Protein AF-A0A7K2C6K8-F1 (afdb_monomer)

Sequence (126 aa):
MTKKCYLIALLGLLLSAASSTAQQAPQIDIDYASFAYDELESLVELYMAVEAGSLTYEAGDSLFTSTFPLELSLLSSSDTDLDASAERVVWEWQMDLQFAVMDPSAITEGQVFLRQVRLTVVPGEY

pLDDT: mean 81.01, std 18.35, range [38.34, 97.5]

Radius of gyration: 24.42 Å; Cα contacts (8 Å, |Δi|>4): 189; chains: 1; bounding box: 50×82×44 Å

Secondary structure (DSSP, 8-state):
-------SSSSSSS--------PPPPPEEEEEEEEEE-SS-EEEEEEEEEEGGGS--EE-SSSEEEEEEEEEEEEE--SS-TTT---EEEEEEEEEEEEEES-GGGPPTT-EEEEEEEEEE-SS--

Solvent-accessible surface area (backbone atoms only — not comparable to full-atom values): 8242 Å² total; per-residue (Å²): 137,84,85,81,85,89,77,90,87,87,86,83,87,79,85,79,73,72,79,74,72,81,73,71,76,65,51,72,46,79,77,45,77,49,78,49,71,56,98,75,38,19,42,41,37,41,33,32,37,33,39,55,78,49,53,68,67,46,85,56,100,80,38,30,39,27,75,47,82,46,78,48,72,44,45,36,60,61,84,94,52,97,74,80,53,84,66,42,79,78,46,77,48,74,48,74,48,75,49,73,41,81,53,76,87,73,60,50,92,91,39,61,46,81,45,79,48,78,50,79,46,68,65,79,58,101

Mean predicted aligned error: 11.53 Å

Nearest PDB structures (foldseek):
  6yfq-assembly1_AA  TM=3.442E-01  e=6.701E-01  Leviviridae sp.
  7kxr-assembly1_A  TM=2.019E-01  e=6.342E-01  Bacillus anthracis
  3j9c-assembly1_A  TM=2.050E-01  e=6.342E-01  Bacillus anthracis

Foldseek 3Di:
DDDDDDDDDDPDPPPPPPPPPPLPDWDKDFPDWDWDDDQWKIKIKTKMWTQLLSFDWDDDPQKTKGKDKDKDWDWADDDDDPPDDPTDTQDIDIDIDMDIDRDSVPRDGPDTDIDMDMDMGGDHHD

Structure (mmCIF, N/CA/C/O backbone):
data_AF-A0A7K2C6K8-F1
#
_entry.id   AF-A0A7K2C6K8-F1
#
loop_
_atom_site.group_PDB
_atom_site.id
_atom_site.type_symbol
_atom_site.label_atom_id
_atom_site.label_alt_id
_atom_site.label_comp_id
_atom_site.label_asym_id
_atom_site.label_entity_id
_atom_site.label_seq_id
_atom_site.pdbx_PDB_ins_code
_atom_site.Cartn_x
_atom_site.Cartn_y
_atom_site.Cartn_z
_atom_site.occupancy
_atom_site.B_iso_or_equiv
_atom_site.auth_seq_id
_atom_site.auth_comp_id
_atom_site.auth_asym_id
_atom_site.auth_atom_id
_atom_site.pdbx_PDB_model_num
ATOM 1 N N . MET A 1 1 ? -6.534 74.151 16.883 1.00 41.84 1 MET A N 1
ATOM 2 C CA . MET A 1 1 ? -5.928 73.171 15.953 1.00 41.84 1 MET A CA 1
ATOM 3 C C . MET A 1 1 ? -5.922 71.813 16.634 1.00 41.84 1 MET A C 1
ATOM 5 O O . MET A 1 1 ? -5.487 71.701 17.772 1.00 41.84 1 MET A O 1
ATOM 9 N N . THR A 1 2 ? -6.555 70.841 15.991 1.00 38.34 2 THR A N 1
ATOM 10 C CA . THR A 1 2 ? -7.183 69.650 16.578 1.00 38.34 2 THR A CA 1
ATOM 11 C C . THR A 1 2 ? -6.193 68.485 16.676 1.00 38.34 2 THR A C 1
ATOM 13 O O . THR A 1 2 ? -5.612 68.088 15.669 1.00 38.34 2 THR A O 1
ATOM 16 N N . LYS A 1 3 ? -6.004 67.926 17.880 1.00 45.56 3 LYS A N 1
ATOM 17 C CA . LYS A 1 3 ? -5.233 66.691 18.109 1.00 45.56 3 LYS A CA 1
ATOM 18 C C . LYS A 1 3 ? -6.042 65.499 17.588 1.00 45.56 3 LYS A C 1
ATOM 20 O O . LYS A 1 3 ? -7.154 65.274 18.057 1.00 45.56 3 LYS A O 1
ATOM 25 N N . LYS A 1 4 ? -5.504 64.749 16.626 1.00 48.59 4 LYS A N 1
ATOM 26 C CA . LYS A 1 4 ? -6.099 63.493 16.155 1.00 48.59 4 LYS A CA 1
ATOM 27 C C . LYS A 1 4 ? -5.518 62.328 16.958 1.00 48.59 4 LYS A C 1
ATOM 29 O O . LYS A 1 4 ? -4.336 62.022 16.833 1.00 48.59 4 LYS A O 1
ATOM 34 N N . CYS A 1 5 ? -6.357 61.711 17.788 1.00 48.38 5 CYS A N 1
ATOM 35 C CA . CYS A 1 5 ? -6.128 60.387 18.355 1.00 48.38 5 CYS A CA 1
ATOM 36 C C . CYS A 1 5 ? -6.244 59.345 17.238 1.00 48.38 5 CYS A C 1
ATOM 38 O O . CYS A 1 5 ? -7.328 59.153 16.697 1.00 48.38 5 CYS A O 1
ATOM 40 N N . TYR A 1 6 ? -5.149 58.660 16.926 1.00 49.12 6 TYR A N 1
ATOM 41 C CA . TYR A 1 6 ? -5.174 57.400 16.187 1.00 49.12 6 TYR A CA 1
ATOM 42 C C . TYR A 1 6 ? -4.570 56.334 17.094 1.00 49.12 6 TYR A C 1
ATOM 44 O O . TYR A 1 6 ? -3.394 56.000 17.007 1.00 49.12 6 TYR A O 1
ATOM 52 N N . LEU A 1 7 ? -5.376 55.864 18.037 1.00 53.00 7 LEU A N 1
ATOM 53 C CA . LEU A 1 7 ? -5.090 54.687 18.838 1.00 53.00 7 LEU A CA 1
ATOM 54 C C . LEU A 1 7 ? -6.356 53.835 18.773 1.00 53.00 7 LEU A C 1
ATOM 56 O O . LEU A 1 7 ? -7.444 54.395 18.870 1.00 53.00 7 LEU A O 1
ATOM 60 N N . ILE A 1 8 ? -6.200 52.514 18.672 1.00 57.06 8 ILE A N 1
ATOM 61 C CA . ILE A 1 8 ? -7.266 51.492 18.656 1.00 57.06 8 ILE A CA 1
ATOM 62 C C . ILE A 1 8 ? -7.781 51.147 17.245 1.00 57.06 8 ILE A C 1
ATOM 64 O O . ILE A 1 8 ? -8.894 51.494 16.875 1.00 57.06 8 ILE A O 1
ATOM 68 N N . ALA A 1 9 ? -6.979 50.412 16.466 1.00 50.94 9 ALA A N 1
ATOM 69 C CA . ALA A 1 9 ? -7.488 49.506 15.421 1.00 50.94 9 ALA A CA 1
ATOM 70 C C . ALA A 1 9 ? -6.439 48.466 14.959 1.00 50.94 9 ALA A C 1
ATOM 72 O O . ALA A 1 9 ? -6.416 48.104 13.789 1.00 50.94 9 ALA A O 1
ATOM 73 N N . LEU A 1 10 ? -5.526 48.009 15.830 1.00 48.38 10 LEU A N 1
ATOM 74 C CA . LEU A 1 10 ? -4.454 47.080 15.417 1.00 48.38 10 LEU A CA 1
ATOM 75 C C . LEU A 1 10 ? -4.256 45.879 16.358 1.00 48.38 10 LEU A C 1
ATOM 77 O O . LEU A 1 10 ? -3.165 45.326 16.431 1.00 48.38 10 LEU A O 1
ATOM 81 N N . LEU A 1 11 ? -5.295 45.482 17.100 1.00 50.69 11 LEU A N 1
ATOM 82 C CA . LEU A 1 11 ? -5.206 44.421 18.114 1.00 50.69 11 LEU A CA 1
ATOM 83 C C . LEU A 1 11 ? -6.347 43.395 17.997 1.00 50.69 11 LEU A C 1
ATOM 85 O O . LEU A 1 11 ? -6.985 43.058 18.988 1.00 50.69 11 LEU A O 1
ATOM 89 N N . GLY A 1 12 ? -6.653 42.938 16.780 1.00 50.81 12 GLY A N 1
ATOM 90 C CA . GLY A 1 12 ? -7.759 41.994 16.552 1.00 50.81 12 GLY A CA 1
ATOM 91 C C . GLY A 1 12 ? -7.532 40.943 15.465 1.00 50.81 12 GLY A C 1
ATOM 92 O O . GLY A 1 12 ? -8.482 40.276 15.085 1.00 50.81 12 GLY A O 1
ATOM 93 N N . LEU A 1 13 ? -6.310 40.797 14.941 1.00 51.00 13 LEU A N 1
ATOM 94 C CA . LEU A 1 13 ? -6.049 40.001 13.730 1.00 51.00 13 LEU A CA 1
ATOM 95 C C . LEU A 1 13 ? -4.920 38.968 13.884 1.00 51.00 13 LEU A C 1
ATOM 97 O O . LEU A 1 13 ? -4.312 38.571 12.899 1.00 51.00 13 LEU A O 1
ATOM 101 N N . LEU A 1 14 ? -4.629 38.528 15.113 1.00 51.09 14 LEU A N 1
ATOM 102 C CA . LEU A 1 14 ? -3.509 37.613 15.395 1.00 51.09 14 LEU A CA 1
ATOM 103 C C . LEU A 1 14 ? -3.894 36.286 16.073 1.00 51.09 14 LEU A C 1
ATOM 105 O O . LEU A 1 14 ? -3.003 35.536 16.450 1.00 51.09 14 LEU A O 1
ATOM 109 N N . LEU A 1 15 ? -5.184 35.957 16.221 1.00 53.34 15 LEU A N 1
ATOM 110 C CA . LEU A 1 15 ? -5.614 34.722 16.907 1.00 53.34 15 LEU A CA 1
ATOM 111 C C . LEU A 1 15 ? -6.289 33.677 16.007 1.00 53.34 15 LEU A C 1
ATOM 113 O O . LEU A 1 15 ? -7.016 32.818 16.491 1.00 53.34 15 LEU A O 1
ATOM 117 N N . SER A 1 16 ? -5.975 33.688 14.714 1.00 49.41 16 SER A N 1
ATOM 118 C CA . SER A 1 16 ? -6.229 32.539 13.836 1.00 49.41 16 SER A CA 1
ATOM 119 C C . SER A 1 16 ? -4.907 31.894 13.431 1.00 49.41 16 SER A C 1
ATOM 121 O O . SER A 1 16 ? -4.665 31.632 12.257 1.00 49.41 16 SER A O 1
ATOM 123 N N . ALA A 1 17 ? -4.015 31.667 14.401 1.00 49.78 17 ALA A N 1
ATOM 124 C CA . ALA A 1 17 ? -2.987 30.653 14.234 1.00 49.78 17 ALA A CA 1
ATOM 125 C C . ALA A 1 17 ? -3.731 29.317 14.222 1.00 49.78 17 ALA A C 1
ATOM 127 O O . ALA A 1 17 ? -4.049 28.768 15.275 1.00 49.78 17 ALA A O 1
ATOM 128 N N . ALA A 1 18 ? -4.109 28.870 13.024 1.00 53.44 18 ALA A N 1
ATOM 129 C CA . ALA A 1 18 ? -4.622 27.535 12.806 1.00 53.44 18 ALA A CA 1
ATOM 130 C C . ALA A 1 18 ? -3.647 26.575 13.484 1.00 53.44 18 ALA A C 1
ATOM 132 O O . ALA A 1 18 ? -2.483 26.472 13.092 1.00 53.44 18 ALA A O 1
ATOM 133 N N . SER A 1 19 ? -4.101 25.928 14.553 1.00 44.53 19 SER A N 1
ATOM 134 C CA . SER A 1 19 ? -3.436 24.753 15.079 1.00 44.53 19 SER A CA 1
ATOM 135 C C . SER A 1 19 ? -3.558 23.694 13.992 1.00 44.53 19 SER A C 1
ATOM 137 O O . SER A 1 19 ? -4.523 22.940 13.956 1.00 44.53 19 SER A O 1
ATOM 139 N N . SER A 1 20 ? -2.613 23.699 13.052 1.00 46.50 20 SER A N 1
ATOM 140 C CA . SER A 1 20 ? -2.308 22.519 12.263 1.00 46.50 20 SER A CA 1
ATOM 141 C C . SER A 1 20 ? -1.902 21.471 13.288 1.00 46.50 20 SER A C 1
ATOM 143 O O . SER A 1 20 ? -0.816 21.539 13.869 1.00 46.50 20 SER A O 1
ATOM 145 N N . THR A 1 21 ? -2.832 20.584 13.629 1.00 47.38 21 THR A N 1
ATOM 146 C CA . THR A 1 21 ? -2.444 19.341 14.276 1.00 47.38 21 THR A CA 1
ATOM 147 C C . THR A 1 21 ? -1.638 18.621 13.210 1.00 47.38 21 THR A C 1
ATOM 149 O O . THR A 1 21 ? -2.149 18.316 12.136 1.00 47.38 21 THR A O 1
ATOM 152 N N . ALA A 1 22 ? -0.332 18.494 13.437 1.00 55.75 22 ALA A N 1
ATOM 153 C CA . ALA A 1 22 ? 0.523 17.724 12.556 1.00 55.75 22 ALA A CA 1
ATOM 154 C C . ALA A 1 22 ? 0.016 16.281 12.616 1.00 55.75 22 ALA A C 1
ATOM 156 O O . ALA A 1 22 ? 0.306 15.557 13.566 1.00 55.75 22 ALA A O 1
ATOM 157 N N . GLN A 1 23 ? -0.832 15.910 11.659 1.00 60.84 23 GLN A N 1
ATOM 158 C CA . GLN A 1 23 ? -1.284 14.543 11.502 1.00 60.84 23 GLN A CA 1
ATOM 159 C C . GLN A 1 23 ? -0.043 13.717 11.182 1.00 60.84 23 GLN A C 1
ATOM 161 O O . GLN A 1 23 ? 0.686 14.016 10.234 1.00 60.84 23 GLN A O 1
ATOM 166 N N . GLN A 1 24 ? 0.244 12.733 12.029 1.00 74.38 24 GLN A N 1
ATOM 167 C CA . GLN A 1 24 ? 1.348 11.819 11.789 1.00 74.38 24 GLN A CA 1
ATOM 168 C C . GLN A 1 24 ? 1.080 11.086 10.471 1.00 74.38 24 GLN A C 1
ATOM 170 O O . GLN A 1 24 ? -0.042 10.637 10.227 1.00 74.38 24 GLN A O 1
ATOM 175 N N . ALA A 1 25 ? 2.090 11.030 9.602 1.00 84.25 25 ALA A N 1
ATOM 176 C CA . ALA A 1 25 ? 1.974 10.307 8.345 1.00 84.25 25 ALA A CA 1
ATOM 177 C C . ALA A 1 25 ? 1.664 8.824 8.633 1.00 84.25 25 ALA A C 1
ATOM 179 O O . ALA A 1 25 ? 2.241 8.274 9.579 1.00 84.25 25 ALA A O 1
ATOM 180 N N . PRO A 1 26 ? 0.775 8.182 7.851 1.00 91.12 26 PRO A N 1
ATOM 181 C CA . PRO A 1 26 ? 0.545 6.746 7.947 1.00 91.12 26 PRO A CA 1
ATOM 182 C C . PRO A 1 26 ? 1.852 5.966 7.834 1.00 91.12 26 PRO A C 1
ATOM 184 O O . PRO A 1 26 ? 2.720 6.314 7.031 1.00 91.12 26 PRO A O 1
ATOM 187 N N . GLN A 1 27 ? 1.976 4.892 8.607 1.00 93.25 27 GLN A N 1
ATOM 188 C CA . GLN A 1 27 ? 3.078 3.955 8.455 1.00 93.25 27 GLN A CA 1
ATOM 189 C C . GLN A 1 27 ? 2.742 2.990 7.318 1.00 93.25 27 GLN A C 1
ATOM 191 O O . GLN A 1 27 ? 1.712 2.307 7.344 1.00 93.25 27 GLN A O 1
ATOM 196 N N . ILE A 1 28 ? 3.597 2.996 6.299 1.00 93.31 28 ILE A N 1
ATOM 197 C CA . ILE A 1 28 ? 3.440 2.217 5.077 1.00 93.31 28 ILE A CA 1
ATOM 198 C C . ILE A 1 28 ? 4.751 1.492 4.822 1.00 93.31 28 ILE A C 1
ATOM 200 O O . ILE A 1 28 ? 5.799 2.129 4.740 1.00 93.31 28 ILE A O 1
ATOM 204 N N . ASP A 1 29 ? 4.659 0.183 4.641 1.00 93.12 29 ASP A N 1
ATOM 205 C CA . ASP A 1 29 ? 5.777 -0.680 4.291 1.00 93.12 29 ASP A CA 1
ATOM 206 C C . ASP A 1 29 ? 5.522 -1.332 2.927 1.00 93.12 29 ASP A C 1
ATOM 208 O O . ASP A 1 29 ? 4.379 -1.616 2.551 1.00 93.12 29 ASP A O 1
ATOM 212 N N . ILE A 1 30 ? 6.590 -1.565 2.160 1.00 90.00 30 ILE A N 1
ATOM 213 C CA . ILE A 1 30 ? 6.526 -2.398 0.954 1.00 90.00 30 ILE A CA 1
ATOM 214 C C . ILE A 1 30 ? 6.768 -3.840 1.393 1.00 90.00 30 ILE A C 1
ATOM 216 O O . ILE A 1 30 ? 7.901 -4.230 1.669 1.00 90.00 30 ILE A O 1
ATOM 220 N N . ASP A 1 31 ? 5.701 -4.631 1.427 1.00 88.88 31 ASP A N 1
ATOM 221 C CA . ASP A 1 31 ? 5.767 -6.047 1.793 1.00 88.88 31 ASP A CA 1
ATOM 222 C C . ASP A 1 31 ? 6.394 -6.881 0.677 1.00 88.88 31 ASP A C 1
ATOM 224 O O . ASP A 1 31 ? 7.160 -7.816 0.924 1.00 88.88 31 ASP A O 1
ATOM 228 N N . TYR A 1 32 ? 6.035 -6.575 -0.571 1.00 90.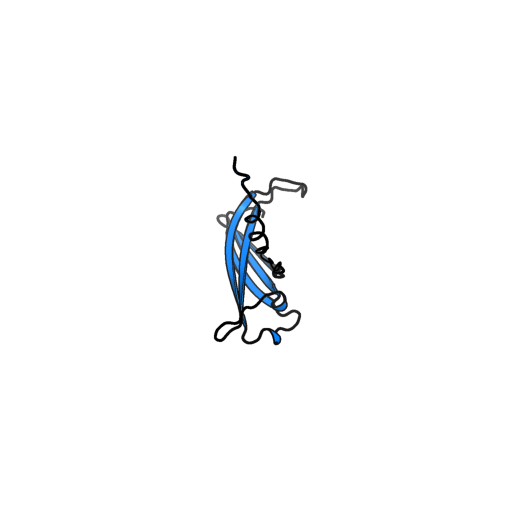12 32 TYR A N 1
ATOM 229 C CA . TYR A 1 32 ? 6.494 -7.329 -1.727 1.00 90.12 32 TYR A CA 1
ATOM 230 C C . TYR A 1 32 ? 6.505 -6.472 -2.990 1.00 90.12 32 TYR A C 1
ATOM 232 O O . TYR A 1 32 ? 5.595 -5.679 -3.231 1.00 90.12 32 TYR A O 1
ATOM 240 N N . ALA A 1 33 ? 7.520 -6.684 -3.824 1.00 89.00 33 ALA A N 1
ATOM 241 C CA . ALA A 1 33 ? 7.603 -6.131 -5.165 1.00 89.00 33 ALA A CA 1
ATOM 242 C C . ALA A 1 33 ? 7.939 -7.251 -6.156 1.00 89.00 33 ALA A C 1
ATOM 244 O O . ALA A 1 33 ? 8.841 -8.055 -5.904 1.00 89.00 33 ALA A O 1
ATOM 245 N N . SER A 1 34 ? 7.227 -7.302 -7.281 1.00 89.88 34 SER A N 1
ATOM 246 C CA . SER A 1 34 ? 7.543 -8.201 -8.393 1.00 89.88 34 SER A CA 1
ATOM 247 C C . SER A 1 34 ? 7.696 -7.452 -9.702 1.00 89.88 34 SER A C 1
ATOM 249 O O . SER A 1 34 ? 6.971 -6.504 -10.000 1.00 89.88 34 SER A O 1
ATOM 251 N N . PHE A 1 35 ? 8.643 -7.947 -10.493 1.00 88.19 35 PHE A N 1
ATOM 252 C CA . PHE A 1 35 ? 9.005 -7.416 -11.793 1.00 88.19 35 PHE A CA 1
ATOM 253 C C . PHE A 1 35 ? 8.950 -8.561 -12.794 1.00 88.19 35 PHE A C 1
ATOM 255 O O . PHE A 1 35 ? 9.575 -9.606 -12.603 1.00 88.19 35 PHE A O 1
ATOM 262 N N . ALA A 1 36 ? 8.182 -8.370 -13.853 1.00 87.62 36 ALA A N 1
ATOM 263 C CA . ALA A 1 36 ? 8.156 -9.250 -15.008 1.00 87.62 36 ALA A CA 1
ATOM 264 C C . ALA A 1 36 ? 8.349 -8.384 -16.244 1.00 87.62 36 ALA A C 1
ATOM 266 O O . ALA A 1 36 ? 7.823 -7.281 -16.294 1.00 87.62 36 ALA A O 1
ATOM 267 N N . TYR A 1 37 ? 9.093 -8.856 -17.232 1.00 86.62 37 TYR A N 1
ATOM 268 C CA . TYR A 1 37 ? 9.295 -8.098 -18.459 1.00 86.62 37 TYR A CA 1
ATOM 269 C C . TYR A 1 37 ? 9.318 -9.014 -19.670 1.00 86.62 37 TYR A C 1
ATOM 271 O O . TYR A 1 37 ? 9.682 -10.191 -19.576 1.00 86.62 37 TYR A O 1
ATOM 279 N N . ASP A 1 38 ? 8.930 -8.449 -20.802 1.00 86.38 38 ASP A N 1
ATOM 280 C CA . ASP A 1 38 ? 9.162 -9.002 -22.124 1.00 86.38 38 ASP A CA 1
ATOM 281 C C . ASP A 1 38 ? 9.892 -7.977 -23.013 1.00 86.38 38 ASP A C 1
ATOM 283 O O . ASP A 1 38 ? 10.496 -7.019 -22.527 1.00 86.38 38 ASP A O 1
ATOM 287 N N . GLU A 1 39 ? 9.915 -8.213 -24.325 1.00 83.94 39 GLU A N 1
ATOM 288 C CA . GLU A 1 39 ? 10.601 -7.331 -25.278 1.00 83.94 39 GLU A CA 1
ATOM 289 C C . GLU A 1 39 ? 9.914 -5.963 -25.460 1.00 83.94 39 GLU A C 1
ATOM 291 O O . GLU A 1 39 ? 10.514 -5.046 -26.023 1.00 83.94 39 GLU A O 1
ATOM 296 N N . LEU A 1 40 ? 8.662 -5.818 -25.025 1.00 85.69 40 LEU A N 1
ATOM 297 C CA . LEU A 1 40 ? 7.808 -4.657 -25.268 1.00 85.69 40 LEU A CA 1
ATOM 298 C C . LEU A 1 40 ? 7.453 -3.911 -23.981 1.00 85.69 40 LEU A C 1
ATOM 300 O O . LEU A 1 40 ? 7.352 -2.683 -24.004 1.00 85.69 40 LEU A O 1
ATOM 304 N N . GLU A 1 41 ? 7.263 -4.627 -22.876 1.00 89.00 41 GLU A N 1
ATOM 305 C CA . GLU A 1 41 ? 6.750 -4.079 -21.629 1.00 89.00 41 GLU A CA 1
ATOM 306 C C . GLU A 1 41 ? 7.380 -4.704 -20.378 1.00 89.00 41 GLU A C 1
ATOM 308 O O . GLU A 1 41 ? 7.729 -5.882 -20.335 1.00 89.00 41 GLU A O 1
ATOM 313 N N . SER A 1 42 ? 7.481 -3.890 -19.328 1.00 90.56 42 SER A N 1
ATOM 314 C CA . SER A 1 42 ? 7.767 -4.309 -17.959 1.00 90.56 42 SER A CA 1
ATOM 315 C C . SER A 1 42 ? 6.522 -4.131 -17.102 1.00 90.56 42 SER A C 1
ATOM 317 O O . SER A 1 42 ? 5.976 -3.035 -16.986 1.00 90.56 42 SER A O 1
ATOM 319 N N . LEU A 1 43 ? 6.100 -5.207 -16.455 1.00 92.31 43 LEU A N 1
ATOM 320 C CA . LEU A 1 43 ? 5.098 -5.214 -15.410 1.00 92.31 43 LEU A CA 1
ATOM 321 C C . LEU A 1 43 ? 5.762 -5.059 -14.041 1.00 92.31 43 LEU A C 1
ATOM 323 O O . LEU A 1 43 ? 6.580 -5.890 -13.644 1.00 92.31 43 LEU A O 1
ATOM 327 N N . VAL A 1 44 ? 5.335 -4.038 -13.302 1.00 91.25 44 VAL A N 1
ATOM 328 C CA . VAL A 1 44 ? 5.709 -3.821 -11.903 1.00 91.25 44 VAL A CA 1
ATOM 329 C C . VAL A 1 44 ? 4.473 -4.000 -11.034 1.00 91.25 44 VAL A C 1
ATOM 331 O O . VAL A 1 44 ? 3.419 -3.410 -11.297 1.00 91.25 44 VAL A O 1
ATOM 334 N N . GLU A 1 45 ? 4.600 -4.812 -9.990 1.00 94.00 45 GLU A N 1
ATOM 335 C CA . GLU A 1 45 ? 3.576 -4.969 -8.961 1.00 94.00 45 GLU A CA 1
ATOM 336 C C . GLU A 1 45 ? 4.169 -4.656 -7.591 1.00 94.00 45 GLU A C 1
ATOM 338 O O . GLU A 1 45 ? 5.178 -5.236 -7.196 1.00 94.00 45 GLU A O 1
ATOM 343 N N . LEU A 1 46 ? 3.519 -3.753 -6.865 1.00 92.88 46 LEU A N 1
ATOM 344 C CA . LEU A 1 46 ? 3.878 -3.358 -5.509 1.00 92.88 46 LEU A CA 1
ATOM 345 C C . LEU A 1 46 ? 2.745 -3.751 -4.571 1.00 92.88 46 LEU A C 1
ATOM 347 O O . LEU A 1 46 ? 1.587 -3.402 -4.805 1.00 92.88 46 LEU A O 1
ATOM 351 N N . TYR A 1 47 ? 3.085 -4.452 -3.501 1.00 94.62 47 TYR A N 1
ATOM 352 C CA . TYR A 1 47 ? 2.179 -4.816 -2.426 1.00 94.62 47 TYR A CA 1
ATOM 353 C C . TYR A 1 47 ? 2.626 -4.064 -1.182 1.00 94.62 47 TYR A C 1
ATOM 355 O O . TYR A 1 47 ? 3.724 -4.279 -0.672 1.00 94.62 47 TYR A O 1
ATOM 363 N N . MET A 1 48 ? 1.774 -3.156 -0.727 1.00 95.06 48 MET A N 1
ATOM 364 C CA . MET A 1 48 ? 2.033 -2.292 0.415 1.00 95.06 48 MET A CA 1
ATOM 365 C C . MET A 1 48 ? 1.168 -2.720 1.592 1.00 95.06 48 MET A C 1
ATOM 367 O O . MET A 1 48 ? -0.038 -2.940 1.425 1.00 95.06 48 MET A O 1
ATOM 371 N N . ALA A 1 49 ? 1.772 -2.775 2.772 1.00 96.31 49 ALA A N 1
ATOM 372 C CA . ALA A 1 49 ? 1.073 -2.867 4.039 1.00 96.31 49 ALA A CA 1
ATOM 373 C C . ALA A 1 49 ? 0.935 -1.472 4.640 1.00 96.31 49 ALA A C 1
ATOM 375 O O . ALA A 1 49 ? 1.912 -0.756 4.826 1.00 96.31 49 ALA A O 1
ATOM 376 N N . VAL A 1 50 ? -0.299 -1.089 4.955 1.00 95.94 50 VAL A N 1
ATOM 377 C CA . VAL A 1 50 ? -0.602 0.136 5.698 1.00 95.94 50 VAL A CA 1
ATOM 378 C C . VAL A 1 50 ? -0.984 -0.264 7.113 1.00 95.94 50 VAL A C 1
ATOM 380 O O . VAL A 1 50 ? -1.975 -0.978 7.295 1.00 95.94 50 VAL A O 1
ATOM 383 N N . GLU A 1 51 ? -0.227 0.182 8.114 1.00 96.62 51 GLU A N 1
ATOM 384 C CA . GLU A 1 51 ? -0.507 -0.164 9.507 1.00 96.62 51 GLU A CA 1
ATOM 385 C C . GLU A 1 51 ? -1.803 0.506 9.966 1.00 96.62 51 GLU A C 1
ATOM 387 O O . GLU A 1 51 ? -1.892 1.731 10.077 1.00 96.62 51 GLU A O 1
ATOM 392 N N . ALA A 1 52 ? -2.828 -0.301 10.251 1.00 96.31 52 ALA A N 1
ATOM 393 C CA . ALA A 1 52 ? -4.181 0.180 10.506 1.00 96.31 52 ALA A CA 1
ATOM 394 C C . ALA A 1 52 ? -4.255 1.088 11.742 1.00 96.31 52 ALA A C 1
ATOM 396 O O . ALA A 1 52 ? -5.068 2.012 11.765 1.00 96.31 52 ALA A O 1
ATOM 397 N N . GLY A 1 53 ? -3.402 0.837 12.742 1.00 95.12 53 GLY A N 1
ATOM 398 C CA . GLY A 1 53 ? -3.299 1.634 13.968 1.00 95.12 53 GLY A CA 1
ATOM 399 C C . GLY A 1 53 ? -2.606 2.986 13.780 1.00 95.12 53 GLY A C 1
ATOM 400 O O . GLY A 1 53 ? -2.785 3.873 14.609 1.00 95.12 53 GLY A O 1
ATOM 401 N N . SER A 1 54 ? -1.862 3.174 12.684 1.00 94.44 54 SER A N 1
ATOM 402 C CA . SER A 1 54 ? -1.230 4.459 12.347 1.00 94.44 54 SER A CA 1
ATOM 403 C C . SER A 1 54 ? -2.200 5.447 11.682 1.00 94.44 54 SER A C 1
ATOM 405 O O . SER A 1 54 ? -1.897 6.633 11.550 1.00 94.44 54 SER A O 1
ATOM 407 N N . LEU A 1 55 ? -3.377 4.972 11.258 1.00 94.25 55 LEU A N 1
ATOM 408 C CA . LEU A 1 55 ? -4.366 5.774 10.551 1.00 94.25 55 LEU A CA 1
ATOM 409 C C . LEU A 1 55 ? -5.204 6.624 11.508 1.00 94.25 55 LEU A C 1
ATOM 411 O O . LEU A 1 55 ? -5.659 6.173 12.558 1.00 94.25 55 LEU A O 1
ATOM 415 N N . THR A 1 56 ? -5.475 7.861 11.092 1.00 93.56 56 THR A N 1
ATOM 416 C CA . THR A 1 56 ? -6.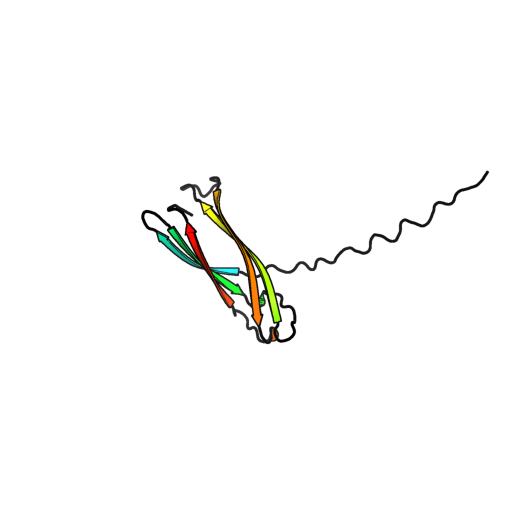456 8.723 11.759 1.00 93.56 56 THR A CA 1
ATOM 417 C C . THR A 1 56 ? -7.822 8.483 11.135 1.00 93.56 56 THR A C 1
ATOM 419 O O . THR A 1 56 ? -7.974 8.642 9.922 1.00 93.56 56 THR A O 1
ATOM 422 N N . TYR A 1 57 ? -8.804 8.095 11.948 1.00 94.81 57 TYR A N 1
ATOM 423 C CA . TYR A 1 57 ? -10.162 7.834 11.482 1.00 94.81 57 TYR A CA 1
ATOM 424 C C . TYR A 1 57 ? -11.128 8.932 11.910 1.00 94.81 57 TYR A C 1
ATOM 426 O O . TYR A 1 57 ? -11.165 9.336 13.072 1.00 94.81 57 TYR A O 1
ATOM 434 N N . GLU A 1 58 ? -11.973 9.341 10.976 1.00 95.56 58 GLU A N 1
ATOM 435 C CA . GLU A 1 58 ? -13.089 10.245 11.206 1.00 95.56 58 GLU A CA 1
ATOM 436 C C . GLU A 1 58 ? -14.387 9.444 11.325 1.00 95.56 58 GLU A C 1
ATOM 438 O O . GLU A 1 58 ? -14.618 8.493 10.575 1.00 95.56 58 GLU A O 1
ATOM 443 N N . ALA A 1 59 ? -15.236 9.809 12.285 1.00 96.44 59 ALA A N 1
ATOM 444 C CA . ALA A 1 59 ? -16.530 9.165 12.470 1.00 96.44 59 ALA A CA 1
ATOM 445 C C . ALA A 1 59 ? -17.519 9.618 11.383 1.00 96.44 59 ALA A C 1
ATOM 447 O O . ALA A 1 59 ? -17.798 10.810 11.258 1.00 96.44 59 ALA A O 1
ATOM 448 N N . GLY A 1 60 ? -18.073 8.665 10.635 1.00 93.50 60 GLY A N 1
ATOM 449 C CA . GLY A 1 60 ? -19.206 8.862 9.732 1.00 93.50 60 GLY A CA 1
ATOM 450 C C . GLY A 1 60 ? -20.503 8.263 10.285 1.00 93.50 60 GLY A C 1
ATOM 451 O O . GLY A 1 60 ? -20.559 7.788 11.418 1.00 93.50 60 GLY A O 1
ATOM 452 N N . ASP A 1 61 ? -21.553 8.239 9.461 1.00 91.62 61 ASP A N 1
ATOM 453 C CA . ASP A 1 61 ? -22.897 7.793 9.875 1.00 91.62 61 ASP A CA 1
ATOM 454 C C . ASP A 1 61 ? -22.962 6.320 10.323 1.00 91.62 61 ASP A C 1
ATOM 456 O O . ASP A 1 61 ? -23.830 5.938 11.106 1.00 91.62 61 ASP A O 1
ATOM 460 N N . SER A 1 62 ? -22.072 5.471 9.801 1.00 93.00 62 SER A N 1
ATOM 461 C CA . SER A 1 62 ? -22.064 4.022 10.078 1.00 93.00 62 SER A CA 1
ATOM 462 C C . SER A 1 62 ? -20.675 3.399 10.192 1.00 93.00 62 SER A C 1
ATOM 464 O O . SER A 1 62 ? -20.552 2.266 10.654 1.00 93.00 62 SER A O 1
ATOM 466 N N . LEU A 1 63 ? -19.637 4.115 9.764 1.00 96.94 63 LEU A N 1
ATOM 467 C CA . LEU A 1 63 ? -18.261 3.641 9.711 1.00 96.94 63 LEU A CA 1
ATOM 468 C C . LEU A 1 63 ? -17.320 4.757 10.137 1.00 96.94 63 LEU A C 1
ATOM 470 O O . LEU A 1 63 ? -17.631 5.939 9.998 1.00 96.94 63 LEU A O 1
ATOM 474 N N . PHE A 1 64 ? -16.146 4.352 10.592 1.00 97.50 64 PHE A N 1
ATOM 475 C CA . PHE A 1 64 ? -15.003 5.222 10.787 1.00 97.50 64 PHE A CA 1
ATOM 476 C C . PHE A 1 64 ? -14.119 5.135 9.551 1.00 97.50 64 PHE A C 1
ATOM 478 O O . PHE A 1 64 ? -13.697 4.042 9.170 1.00 97.50 64 PHE A O 1
ATOM 485 N N . THR A 1 65 ? -13.848 6.268 8.913 1.00 97.06 65 THR A N 1
ATOM 486 C CA . THR A 1 65 ? -13.106 6.322 7.651 1.00 97.06 65 THR A CA 1
ATOM 487 C C . THR A 1 65 ? -11.794 7.060 7.817 1.00 97.06 65 THR A C 1
ATOM 489 O O . THR A 1 65 ? -11.756 8.122 8.428 1.00 97.06 65 THR A O 1
ATOM 492 N N . SER A 1 66 ? -10.730 6.526 7.232 1.00 95.69 66 SER A N 1
ATOM 493 C CA . SER A 1 66 ? -9.454 7.216 7.081 1.00 95.69 66 SER A CA 1
ATOM 494 C C . SER A 1 66 ? -9.185 7.435 5.602 1.00 95.69 66 SER A C 1
ATOM 496 O O . SER A 1 66 ? -9.391 6.520 4.801 1.00 95.69 66 SER A O 1
ATOM 498 N N . THR A 1 67 ? -8.755 8.644 5.245 1.00 94.56 67 THR A N 1
ATOM 499 C CA . THR A 1 67 ? -8.361 8.993 3.879 1.00 94.56 67 THR A CA 1
ATOM 500 C C . THR A 1 67 ? -7.030 9.728 3.916 1.00 94.56 67 THR A C 1
ATOM 502 O O . THR A 1 67 ? -6.856 10.633 4.731 1.00 94.56 67 THR A O 1
ATOM 505 N N . PHE A 1 68 ? -6.098 9.351 3.046 1.00 91.69 68 PHE A N 1
ATOM 506 C CA . PHE A 1 68 ? -4.848 10.083 2.865 1.00 91.69 68 PHE A CA 1
ATOM 507 C C . PHE A 1 68 ? -4.368 10.012 1.409 1.00 91.69 68 PHE A C 1
ATOM 509 O O . PHE A 1 68 ? -4.613 9.001 0.741 1.00 91.69 68 PHE A O 1
ATOM 516 N N . PRO A 1 69 ? -3.679 11.056 0.918 1.00 93.31 69 PRO A N 1
ATOM 517 C CA . PRO A 1 69 ? -3.093 11.040 -0.413 1.00 93.31 69 PRO A CA 1
ATOM 518 C C . PRO A 1 69 ? -1.873 10.115 -0.437 1.00 93.31 69 PRO A C 1
ATOM 520 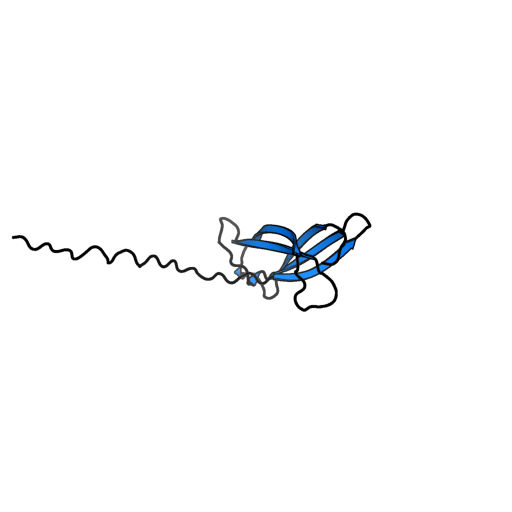O O . PRO A 1 69 ? -0.980 10.220 0.404 1.00 93.31 69 PRO A O 1
ATOM 523 N N . LEU A 1 70 ? -1.834 9.219 -1.415 1.00 91.50 70 LEU A N 1
ATOM 524 C CA . LEU A 1 70 ? -0.674 8.417 -1.769 1.00 91.50 70 LEU A CA 1
ATOM 5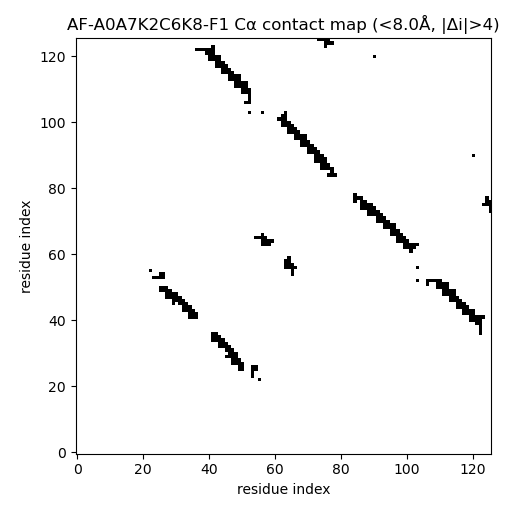25 C C . LEU A 1 70 ? -0.103 8.940 -3.085 1.00 91.50 70 LEU A C 1
ATOM 527 O O . LEU A 1 70 ? -0.811 8.999 -4.091 1.00 91.50 70 LEU A O 1
ATOM 531 N N . GLU A 1 71 ? 1.186 9.256 -3.074 1.00 92.38 71 GLU A N 1
ATOM 532 C CA . GLU A 1 71 ? 1.973 9.579 -4.260 1.00 92.38 71 GLU A CA 1
ATOM 533 C C . GLU A 1 71 ? 3.041 8.496 -4.433 1.00 92.38 71 GLU A C 1
ATOM 535 O O . GLU A 1 71 ? 3.796 8.202 -3.506 1.00 92.38 71 GLU A O 1
ATOM 540 N N . LEU A 1 72 ? 3.071 7.873 -5.610 1.00 91.06 72 LEU A N 1
ATOM 541 C CA . LEU A 1 72 ? 4.073 6.890 -6.001 1.00 91.06 72 LEU A CA 1
ATOM 542 C C . LEU A 1 72 ? 4.792 7.371 -7.253 1.00 91.06 72 LEU A C 1
ATOM 544 O O . LEU A 1 72 ? 4.154 7.779 -8.224 1.00 91.06 72 LEU A O 1
ATOM 548 N N . SER A 1 73 ? 6.112 7.231 -7.251 1.00 90.69 73 SER A N 1
ATOM 549 C CA . SER A 1 73 ? 6.958 7.531 -8.400 1.00 90.69 73 SER A CA 1
ATOM 550 C C . SER A 1 73 ? 7.877 6.348 -8.670 1.00 90.69 73 SER A C 1
ATOM 552 O O . SER A 1 73 ? 8.454 5.782 -7.743 1.00 90.69 73 SER A O 1
ATOM 554 N N . LEU A 1 74 ? 8.017 5.984 -9.943 1.00 88.31 74 LEU A N 1
ATOM 555 C CA . LEU A 1 74 ? 9.039 5.052 -10.401 1.00 88.31 74 LEU A CA 1
ATOM 556 C C . LEU A 1 74 ? 10.194 5.863 -10.982 1.00 88.31 74 LEU A C 1
ATOM 558 O O . LEU A 1 74 ? 9.989 6.733 -11.838 1.00 88.31 74 LEU A O 1
ATOM 562 N N . LEU A 1 75 ? 11.398 5.573 -10.514 1.00 87.12 75 LEU A N 1
ATOM 563 C CA . LEU A 1 75 ? 12.630 6.220 -10.940 1.00 87.12 75 LEU A CA 1
ATOM 564 C C . LEU A 1 75 ? 13.385 5.256 -11.850 1.00 87.12 75 LEU A C 1
ATOM 566 O O . LEU A 1 75 ? 13.365 4.059 -11.616 1.00 87.12 75 LEU A O 1
ATOM 570 N N . SER A 1 76 ? 14.019 5.753 -12.911 1.00 83.62 76 SER A N 1
ATOM 571 C CA . SER A 1 76 ? 14.978 4.940 -13.662 1.00 83.62 76 SER A CA 1
ATOM 572 C C . SER A 1 76 ? 16.325 4.954 -12.956 1.00 83.62 76 SER A C 1
ATOM 574 O O . SER A 1 76 ? 16.864 6.043 -12.721 1.00 83.62 76 SER A O 1
ATOM 576 N N . SER A 1 77 ? 16.905 3.780 -12.739 1.00 75.38 77 SER A N 1
ATOM 577 C CA . SER A 1 77 ? 18.293 3.655 -12.303 1.00 75.38 77 SER A CA 1
ATOM 578 C C . SER A 1 77 ? 19.235 3.842 -13.500 1.00 75.38 77 SER A C 1
ATOM 580 O O . SER A 1 77 ? 19.005 3.291 -14.579 1.00 75.38 77 SER A O 1
ATOM 582 N N . SER A 1 78 ? 20.299 4.639 -13.345 1.00 64.62 78 SER A N 1
ATOM 583 C CA . SER A 1 78 ? 21.432 4.624 -14.280 1.00 64.62 78 SER A CA 1
ATOM 584 C C . SER A 1 78 ? 22.677 4.084 -13.577 1.00 64.62 78 SER A C 1
ATOM 586 O O . SER A 1 78 ? 23.000 4.496 -12.469 1.00 64.62 78 SER A O 1
ATOM 588 N N . ASP A 1 79 ? 23.318 3.118 -14.224 1.00 55.19 79 ASP A N 1
ATOM 589 C CA . ASP A 1 79 ? 24.034 1.987 -13.624 1.00 55.19 79 ASP A CA 1
ATOM 590 C C . ASP A 1 79 ? 25.237 2.280 -12.683 1.00 55.19 79 ASP A C 1
ATOM 592 O O . ASP A 1 79 ? 26.021 3.210 -12.870 1.00 55.19 79 ASP A O 1
ATOM 596 N N . THR A 1 80 ? 25.431 1.338 -11.750 1.00 50.62 80 THR A N 1
ATOM 597 C CA . THR A 1 80 ? 26.565 0.994 -10.850 1.00 50.62 80 THR A CA 1
ATOM 598 C C . THR A 1 80 ? 27.101 1.925 -9.757 1.00 50.62 80 THR A C 1
ATOM 600 O O . THR A 1 80 ? 27.600 1.384 -8.768 1.00 50.62 80 THR A O 1
ATOM 603 N N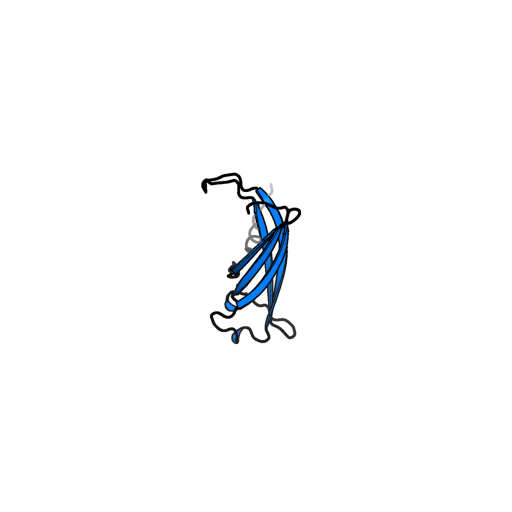 . ASP A 1 81 ? 26.999 3.250 -9.841 1.00 50.09 81 ASP A N 1
ATOM 604 C CA . ASP A 1 81 ? 27.384 4.118 -8.715 1.00 50.09 81 ASP A CA 1
ATOM 605 C C . ASP A 1 81 ? 26.119 4.590 -7.992 1.00 50.09 81 ASP A C 1
ATOM 607 O O . ASP A 1 81 ? 25.398 5.463 -8.472 1.00 50.09 81 ASP A O 1
ATOM 611 N N . LEU A 1 82 ? 25.878 4.043 -6.794 1.00 53.66 82 LEU A N 1
ATOM 612 C CA . LEU A 1 82 ? 24.859 4.500 -5.828 1.00 53.66 82 LEU A CA 1
ATOM 613 C C . LEU A 1 82 ? 25.071 5.960 -5.365 1.00 53.66 82 LEU A C 1
ATOM 615 O O . LEU A 1 82 ? 24.413 6.422 -4.436 1.00 53.66 82 LEU A O 1
ATOM 619 N N . ASP A 1 83 ? 26.012 6.675 -5.980 1.00 50.75 83 ASP A N 1
ATOM 620 C CA . ASP A 1 83 ? 26.381 8.043 -5.675 1.00 50.75 83 ASP A CA 1
ATOM 621 C C . ASP A 1 83 ? 25.939 8.946 -6.842 1.00 50.75 83 ASP A C 1
ATOM 623 O O . ASP A 1 83 ? 26.675 9.246 -7.781 1.00 50.75 83 ASP A O 1
ATOM 627 N N . ALA A 1 84 ? 24.671 9.358 -6.777 1.00 50.94 84 ALA 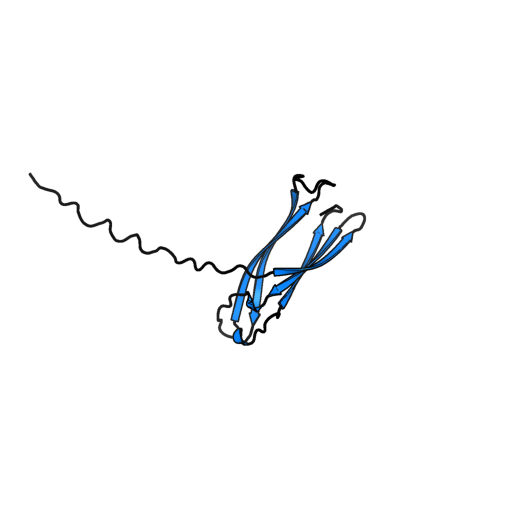A N 1
ATOM 628 C CA . ALA A 1 84 ? 24.113 10.513 -7.482 1.00 50.94 84 ALA A CA 1
ATOM 629 C C . ALA A 1 84 ? 24.129 10.492 -9.027 1.00 50.94 84 ALA A C 1
ATOM 631 O O . ALA A 1 84 ? 24.328 11.538 -9.661 1.00 50.94 84 ALA A O 1
ATOM 632 N N . SER A 1 85 ? 23.840 9.353 -9.665 1.00 51.50 85 SER A N 1
ATOM 633 C CA . SER A 1 85 ? 23.354 9.397 -11.049 1.00 51.50 85 SER A CA 1
ATOM 634 C C . SER A 1 85 ? 21.933 9.989 -11.053 1.00 51.50 85 SER A C 1
ATOM 636 O O . SER A 1 85 ? 21.146 9.740 -10.145 1.00 51.50 85 SER A O 1
ATOM 638 N N . ALA A 1 86 ? 21.627 10.892 -11.990 1.00 54.09 86 ALA A N 1
ATOM 639 C CA . ALA A 1 86 ? 20.376 11.651 -11.983 1.00 54.09 86 ALA A CA 1
ATOM 640 C C . ALA A 1 86 ? 19.169 10.727 -12.228 1.00 54.09 86 ALA A C 1
ATOM 642 O O . ALA A 1 86 ? 18.785 10.494 -13.376 1.00 54.09 86 ALA A O 1
ATOM 643 N N . GLU A 1 87 ? 18.586 10.216 -11.144 1.00 69.31 87 GLU A N 1
ATOM 644 C CA . GLU A 1 87 ? 17.354 9.432 -11.136 1.00 69.31 87 GLU A CA 1
ATOM 645 C C . GLU A 1 87 ? 16.246 10.240 -11.820 1.00 69.31 87 GLU A C 1
ATOM 647 O O . GLU A 1 87 ? 15.846 11.321 -11.378 1.00 69.31 87 GLU A O 1
ATOM 652 N N . ARG A 1 88 ? 15.786 9.748 -12.973 1.00 80.25 88 ARG A N 1
ATOM 653 C CA . ARG A 1 88 ? 14.697 10.369 -13.727 1.00 80.25 88 ARG A CA 1
ATOM 654 C C . ARG A 1 88 ? 13.401 9.683 -13.345 1.00 80.25 88 ARG A C 1
ATOM 656 O O . ARG A 1 88 ? 13.293 8.469 -13.481 1.00 80.25 88 ARG A O 1
ATOM 663 N N . VAL A 1 89 ? 12.398 10.467 -12.969 1.00 86.00 89 VAL A N 1
ATOM 664 C CA . VAL A 1 89 ? 11.036 9.956 -12.821 1.00 86.00 89 VAL A CA 1
ATOM 665 C C . VAL A 1 89 ? 10.516 9.501 -14.184 1.00 86.00 89 VAL A C 1
ATOM 667 O O . VAL A 1 89 ? 10.455 10.289 -15.131 1.00 86.00 89 VAL A O 1
ATOM 670 N N . VAL A 1 90 ? 10.180 8.219 -14.294 1.00 87.88 90 VAL A N 1
ATOM 671 C CA . VAL A 1 90 ? 9.638 7.605 -15.518 1.00 87.88 90 VAL A CA 1
ATOM 672 C C . VAL A 1 90 ? 8.134 7.380 -15.440 1.00 87.88 90 VAL A C 1
ATOM 674 O O . VAL A 1 90 ? 7.480 7.224 -16.470 1.00 87.88 90 VAL A O 1
ATOM 677 N N . TRP A 1 91 ? 7.586 7.376 -14.228 1.00 89.12 91 TRP A N 1
ATOM 678 C CA . TRP A 1 91 ? 6.165 7.218 -13.978 1.00 89.12 91 TRP A CA 1
ATOM 679 C C . TRP A 1 91 ? 5.799 7.837 -12.633 1.00 89.12 91 TRP A C 1
ATOM 681 O O . TRP A 1 91 ? 6.565 7.735 -11.677 1.00 89.12 91 TRP A O 1
ATOM 691 N N . GLU A 1 92 ? 4.621 8.447 -12.568 1.00 92.25 92 GLU A N 1
ATOM 692 C CA . GLU A 1 92 ? 4.038 9.000 -11.349 1.00 92.25 92 GLU A CA 1
ATOM 693 C C . GLU A 1 92 ? 2.572 8.607 -11.277 1.00 92.25 92 GLU A C 1
ATOM 695 O O . GLU A 1 92 ? 1.873 8.526 -12.294 1.00 92.25 92 GLU A O 1
ATOM 700 N N . TRP A 1 93 ? 2.095 8.407 -10.060 1.00 90.81 93 TRP A N 1
ATOM 701 C CA . TRP A 1 93 ? 0.700 8.152 -9.793 1.00 90.81 93 TRP A CA 1
ATOM 702 C C . TRP A 1 93 ? 0.310 8.692 -8.435 1.00 90.81 93 TRP A C 1
ATOM 704 O O . TRP A 1 93 ? 1.016 8.524 -7.445 1.00 90.81 93 TRP A O 1
ATOM 714 N N . GLN A 1 94 ? -0.858 9.316 -8.409 1.00 92.94 94 GLN A N 1
ATOM 715 C CA . GLN A 1 94 ? -1.438 9.881 -7.213 1.00 92.94 94 GLN A CA 1
ATOM 716 C C . GLN A 1 94 ? -2.853 9.348 -7.049 1.00 92.94 94 GLN A C 1
ATOM 718 O O . GLN A 1 94 ? -3.640 9.334 -8.001 1.00 92.94 94 GLN A O 1
ATOM 723 N N . MET A 1 95 ? -3.185 8.924 -5.835 1.00 92.31 95 MET A N 1
ATOM 724 C CA . MET A 1 95 ? -4.551 8.582 -5.472 1.00 92.31 95 MET A CA 1
ATOM 725 C C . MET A 1 95 ? -4.823 8.867 -4.002 1.00 92.31 95 MET A C 1
ATOM 727 O O . MET A 1 95 ? -3.925 8.763 -3.174 1.00 92.31 95 MET A O 1
ATOM 731 N N . ASP A 1 96 ? -6.082 9.109 -3.660 1.00 93.06 96 ASP A N 1
ATOM 732 C CA . ASP A 1 96 ? -6.506 9.083 -2.265 1.00 93.06 96 ASP A CA 1
ATOM 733 C C . ASP A 1 96 ? -6.819 7.641 -1.860 1.00 93.06 96 ASP A C 1
ATOM 735 O O . ASP A 1 96 ? -7.731 7.002 -2.398 1.00 93.06 96 ASP A O 1
ATOM 739 N N . LEU A 1 97 ? -6.054 7.112 -0.906 1.00 93.56 97 LEU A N 1
ATOM 740 C CA . LEU A 1 97 ? -6.358 5.829 -0.294 1.00 93.56 97 LEU A CA 1
ATOM 741 C C . LEU A 1 97 ? -7.412 6.019 0.785 1.00 93.56 97 LEU A C 1
ATOM 743 O O . LEU A 1 97 ? -7.253 6.842 1.682 1.00 93.56 97 LEU A O 1
ATOM 747 N N . GLN A 1 98 ? -8.458 5.198 0.720 1.00 94.94 98 GLN A N 1
ATOM 748 C CA . GLN A 1 98 ? -9.525 5.175 1.708 1.00 94.94 98 GLN A CA 1
ATOM 749 C C . GLN A 1 98 ? -9.606 3.809 2.398 1.00 94.94 98 GLN A C 1
ATOM 751 O O . GLN A 1 98 ? -9.564 2.747 1.761 1.00 94.94 98 GLN A O 1
ATOM 756 N N . PHE A 1 99 ? -9.758 3.856 3.717 1.00 94.88 99 PHE A N 1
ATOM 757 C CA . PHE A 1 99 ? -9.966 2.705 4.589 1.00 94.88 99 PHE A CA 1
ATOM 758 C C . PHE A 1 99 ? -11.172 2.963 5.483 1.00 94.88 99 PHE A C 1
ATOM 760 O O . PHE A 1 99 ? -11.405 4.094 5.905 1.00 94.88 99 PHE A O 1
ATOM 767 N N . ALA A 1 100 ? -11.941 1.917 5.772 1.00 95.62 100 ALA A N 1
ATOM 768 C CA . ALA A 1 100 ? -13.111 2.014 6.629 1.00 95.62 100 ALA A CA 1
ATOM 769 C C . ALA A 1 100 ? -13.149 0.851 7.618 1.00 95.62 100 ALA A C 1
ATOM 771 O O . ALA A 1 100 ? -12.928 -0.302 7.243 1.00 95.62 100 ALA A O 1
ATOM 772 N N . VAL A 1 101 ? -13.452 1.162 8.874 1.00 96.44 101 VAL A N 1
ATOM 773 C CA . VAL A 1 101 ? -13.611 0.192 9.960 1.00 96.44 101 VAL A CA 1
ATOM 774 C C . VAL A 1 101 ? -14.912 0.462 10.706 1.00 96.44 101 VAL A C 1
ATOM 776 O O . VAL A 1 101 ? -15.422 1.581 10.714 1.00 96.44 101 VAL A O 1
ATOM 779 N N . MET A 1 102 ? -15.467 -0.572 11.337 1.00 96.81 102 MET A N 1
ATOM 780 C CA . MET A 1 102 ? -16.656 -0.412 12.181 1.00 96.81 102 MET A CA 1
ATOM 781 C C . MET A 1 102 ? -16.321 0.222 13.533 1.00 96.81 102 MET A C 1
ATOM 783 O O . MET A 1 102 ? -17.100 1.018 14.044 1.00 96.81 102 MET A O 1
ATOM 787 N N . ASP A 1 103 ? -15.173 -0.143 14.105 1.00 95.88 103 ASP A N 1
ATOM 788 C CA . ASP A 1 103 ? -14.713 0.328 15.407 1.00 95.88 103 ASP A CA 1
ATOM 789 C C . ASP A 1 103 ? -13.174 0.401 15.408 1.00 95.88 103 ASP A C 1
ATOM 791 O O . ASP A 1 103 ? -12.518 -0.644 15.390 1.00 95.88 103 ASP A O 1
ATOM 795 N N . PRO A 1 104 ? -12.573 1.603 15.410 1.00 94.50 104 PRO A N 1
ATOM 796 C CA . PRO A 1 104 ? -11.123 1.753 15.423 1.00 94.50 104 PRO A CA 1
ATOM 797 C C . PRO A 1 104 ? -10.495 1.312 16.753 1.00 94.50 104 PRO A C 1
ATOM 799 O O . PRO A 1 104 ? -9.306 1.014 16.783 1.00 94.50 104 PRO A O 1
ATOM 802 N N . SER A 1 105 ? -11.267 1.204 17.844 1.00 95.06 105 SER A N 1
ATOM 803 C CA . SER A 1 105 ? -10.759 0.687 19.123 1.00 95.06 105 SER A CA 1
ATOM 804 C C . SER A 1 105 ? -10.522 -0.827 19.112 1.00 95.06 105 SER A C 1
ATOM 806 O O . SER A 1 105 ? -9.806 -1.344 19.968 1.00 95.06 105 SER A O 1
ATOM 808 N N . ALA A 1 106 ? -11.084 -1.531 18.124 1.00 95.19 106 ALA A N 1
ATOM 809 C CA . ALA A 1 106 ? -10.871 -2.958 17.912 1.00 95.19 106 ALA A CA 1
ATOM 810 C C . ALA A 1 106 ? -9.607 -3.271 17.089 1.00 95.19 106 ALA A C 1
ATOM 812 O O . ALA A 1 106 ? -9.299 -4.446 16.888 1.00 95.19 106 ALA A O 1
ATOM 813 N N . ILE A 1 107 ? -8.889 -2.253 16.598 1.00 96.00 107 ILE A N 1
ATOM 814 C CA . ILE A 1 107 ? -7.647 -2.443 15.844 1.00 96.00 107 ILE A CA 1
ATOM 815 C C . ILE A 1 107 ? -6.563 -2.958 16.791 1.00 96.00 107 ILE A C 1
ATOM 817 O O . ILE A 1 107 ? -6.273 -2.348 17.820 1.00 96.00 107 ILE A O 1
ATOM 821 N N . THR A 1 108 ? -5.953 -4.084 16.433 1.00 96.06 108 THR A N 1
ATOM 822 C CA . THR A 1 108 ? -4.843 -4.669 17.191 1.00 96.06 108 THR A CA 1
ATOM 823 C C . THR A 1 108 ? -3.496 -4.225 16.634 1.00 96.06 108 THR A C 1
ATOM 825 O O . THR A 1 108 ? -3.368 -3.972 15.436 1.00 96.06 108 THR A O 1
ATOM 828 N N . GLU A 1 109 ? -2.472 -4.190 17.488 1.00 92.19 109 GLU A N 1
ATOM 829 C CA . GLU A 1 109 ? -1.084 -3.972 17.063 1.00 92.19 109 GLU A CA 1
ATOM 830 C C . GLU A 1 109 ? -0.690 -4.962 15.952 1.00 92.19 109 GLU A C 1
ATOM 832 O O . GLU A 1 109 ? -1.028 -6.149 16.017 1.00 92.19 109 GLU A O 1
ATOM 837 N N . GLY A 1 110 ? -0.024 -4.460 14.907 1.00 92.88 110 GLY A N 1
ATOM 838 C CA . GLY A 1 110 ? 0.374 -5.250 13.740 1.00 92.88 110 GLY A CA 1
ATOM 839 C C . GLY A 1 110 ? -0.749 -5.570 12.745 1.00 92.88 110 GLY A C 1
ATOM 840 O O . GLY A 1 110 ? -0.507 -6.269 11.762 1.00 92.88 110 GLY A O 1
ATOM 841 N N . GLN A 1 111 ? -1.979 -5.085 12.951 1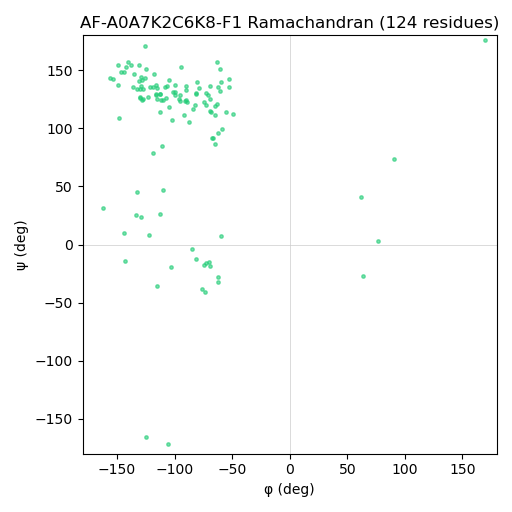.00 96.31 111 GLN A N 1
ATOM 842 C CA . GLN A 1 111 ? -3.024 -5.199 11.935 1.00 96.31 111 GLN A CA 1
ATOM 843 C C . GLN A 1 111 ? -2.717 -4.271 10.752 1.00 96.31 111 GLN A C 1
ATOM 845 O O . GLN A 1 111 ? -2.529 -3.068 10.928 1.00 96.31 111 GLN A O 1
ATOM 850 N N . VAL A 1 112 ? -2.737 -4.821 9.536 1.00 96.50 112 VAL A N 1
ATOM 851 C CA . VAL A 1 112 ? -2.421 -4.085 8.304 1.00 96.50 112 VAL A CA 1
ATOM 852 C C . VAL A 1 112 ? -3.543 -4.173 7.276 1.00 96.50 112 VAL A C 1
ATOM 854 O O . VAL A 1 112 ? -4.275 -5.164 7.204 1.00 96.50 112 VAL A O 1
ATOM 857 N N . PHE A 1 113 ? -3.656 -3.146 6.439 1.00 95.75 113 PHE A N 1
ATOM 858 C CA . PHE A 1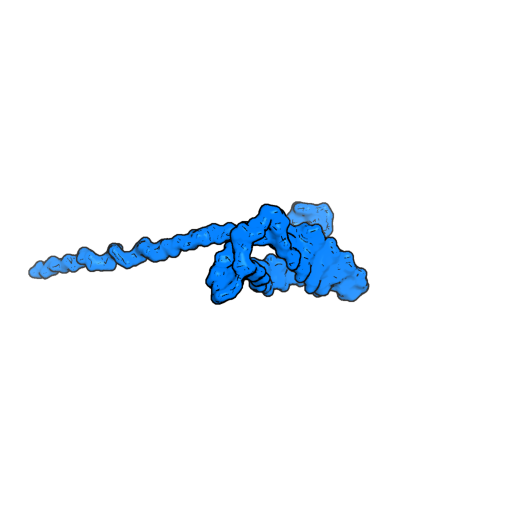 113 ? -4.405 -3.213 5.191 1.00 95.75 113 PHE A CA 1
ATOM 859 C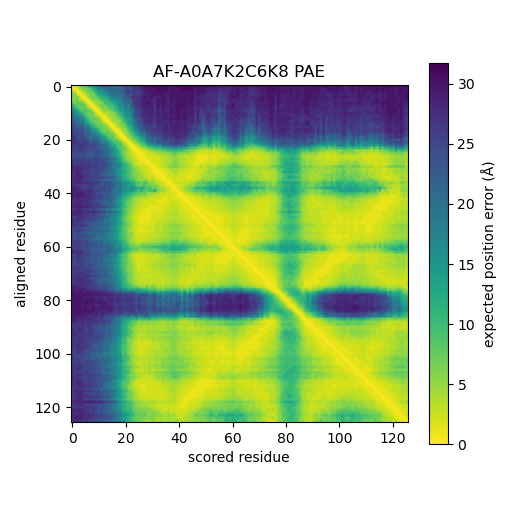 C . PHE A 1 113 ? -3.448 -3.383 4.019 1.00 95.75 113 PHE A C 1
ATOM 861 O O . PHE A 1 113 ? -2.504 -2.611 3.874 1.00 95.75 113 PHE A O 1
ATOM 868 N N . LEU A 1 114 ? -3.736 -4.350 3.147 1.00 94.94 114 LEU A N 1
ATOM 869 C CA . LEU A 1 114 ? -2.943 -4.576 1.944 1.00 94.94 114 LEU A CA 1
ATOM 870 C C . LEU A 1 114 ? -3.477 -3.762 0.762 1.00 94.94 114 LEU A C 1
ATOM 872 O O . LEU A 1 114 ? -4.689 -3.706 0.498 1.00 94.94 114 LEU A O 1
ATOM 876 N N . ARG A 1 115 ? -2.553 -3.152 0.020 1.00 94.06 115 ARG A N 1
ATOM 877 C CA . ARG A 1 115 ? -2.826 -2.446 -1.233 1.00 94.06 115 ARG A CA 1
ATOM 878 C C . ARG A 1 115 ? -1.876 -2.913 -2.322 1.00 94.06 115 ARG A C 1
ATOM 880 O O . ARG A 1 115 ? -0.667 -2.878 -2.143 1.00 94.06 115 ARG A O 1
ATOM 887 N N . GLN A 1 116 ? -2.450 -3.335 -3.446 1.00 94.44 116 GLN A N 1
ATOM 888 C CA . GLN A 1 116 ? -1.704 -3.690 -4.644 1.00 94.44 116 GLN A CA 1
ATOM 889 C C . GLN A 1 116 ? -1.741 -2.523 -5.626 1.00 94.44 116 GLN A C 1
ATOM 891 O O . GLN A 1 116 ? -2.814 -2.007 -5.945 1.00 94.44 116 GLN A O 1
ATOM 896 N N . VAL A 1 117 ? -0.574 -2.160 -6.140 1.00 92.38 117 VAL A N 1
ATOM 897 C CA . VAL A 1 117 ? -0.411 -1.247 -7.267 1.00 92.38 117 VAL A CA 1
ATOM 898 C C . VAL A 1 117 ? 0.226 -2.030 -8.393 1.00 92.38 117 VAL A C 1
ATOM 900 O O . VAL A 1 117 ? 1.223 -2.717 -8.193 1.00 92.38 117 VAL A O 1
ATOM 903 N N . ARG A 1 118 ? -0.378 -1.950 -9.574 1.00 93.81 118 ARG A N 1
ATOM 904 C CA . ARG A 1 118 ? 0.071 -2.659 -10.765 1.00 93.81 118 ARG A CA 1
ATOM 905 C C . ARG A 1 118 ? 0.195 -1.667 -11.905 1.00 93.81 118 ARG A C 1
ATOM 907 O O . ARG A 1 118 ? -0.781 -0.993 -12.228 1.00 93.81 118 ARG A O 1
ATOM 914 N N . LEU A 1 119 ? 1.373 -1.600 -12.512 1.00 91.56 119 LEU A N 1
ATOM 915 C CA . LEU A 1 119 ? 1.648 -0.705 -13.627 1.00 91.56 119 LEU A CA 1
ATOM 916 C C . LEU A 1 119 ? 2.474 -1.395 -14.711 1.00 91.56 119 LEU A C 1
ATOM 918 O O . LEU A 1 119 ? 3.234 -2.326 -14.442 1.00 91.56 119 LEU A O 1
ATOM 922 N N . THR A 1 120 ? 2.318 -0.893 -15.930 1.00 91.75 120 THR A N 1
ATOM 923 C CA . THR A 1 120 ? 3.103 -1.293 -17.094 1.00 91.75 120 THR A CA 1
ATOM 924 C C . THR A 1 120 ? 3.986 -0.121 -17.504 1.00 91.75 120 THR A C 1
ATOM 926 O O . THR A 1 120 ? 3.482 0.976 -17.751 1.00 91.75 120 THR A O 1
ATOM 929 N N . VAL A 1 121 ? 5.292 -0.351 -17.577 1.00 89.44 121 VAL A N 1
ATOM 930 C CA . VAL A 1 121 ? 6.308 0.621 -17.997 1.00 89.44 121 VAL A CA 1
ATOM 931 C C . VAL A 1 121 ? 7.149 0.039 -19.128 1.00 89.44 121 VAL A C 1
ATOM 933 O O . VAL A 1 121 ? 7.018 -1.132 -19.477 1.00 89.44 121 VAL A O 1
ATOM 936 N N . VAL A 1 122 ? 7.996 0.860 -19.745 1.00 88.69 122 VAL A N 1
ATOM 937 C CA . VAL A 1 122 ? 8.948 0.359 -20.748 1.00 88.69 122 VAL A CA 1
ATOM 938 C C . VAL A 1 122 ? 9.944 -0.621 -20.101 1.00 88.69 122 VAL A C 1
ATOM 940 O O . VAL A 1 122 ? 10.156 -0.554 -18.893 1.00 88.69 122 VAL A O 1
ATOM 943 N N . PRO A 1 123 ? 10.581 -1.534 -20.844 1.00 85.00 123 PRO A N 1
ATOM 944 C CA . PRO A 1 123 ? 11.666 -2.345 -20.292 1.00 85.00 123 PRO A CA 1
ATOM 945 C C . PRO A 1 123 ? 12.866 -1.493 -19.838 1.00 85.00 123 PRO A C 1
ATOM 947 O O . PRO A 1 123 ? 13.274 -0.576 -20.553 1.00 85.00 123 PRO A O 1
ATOM 950 N N . GLY A 1 124 ? 13.427 -1.776 -18.655 1.00 82.12 124 GLY A N 1
ATOM 951 C CA . GLY A 1 124 ? 14.542 -1.017 -18.070 1.00 82.12 124 GLY A CA 1
ATOM 952 C C . GLY A 1 124 ? 14.847 -1.372 -16.608 1.00 82.12 124 GLY A C 1
ATOM 953 O O . GLY A 1 124 ? 14.133 -2.172 -16.006 1.00 82.12 124 GLY A O 1
ATOM 954 N N . GLU A 1 125 ? 15.908 -0.766 -16.067 1.00 79.94 125 GLU A N 1
ATOM 955 C CA . GLU A 1 125 ? 16.295 -0.837 -14.649 1.00 79.94 125 GLU A CA 1
ATOM 956 C C . GLU A 1 125 ? 15.635 0.310 -13.865 1.00 79.94 125 GLU A C 1
ATOM 958 O O . GLU A 1 125 ? 15.676 1.472 -14.298 1.00 79.94 125 GLU A O 1
ATOM 963 N N . TYR A 1 126 ? 15.038 -0.019 -12.717 1.00 79.19 126 TYR A N 1
ATOM 964 C CA . TYR A 1 126 ? 14.209 0.871 -11.899 1.00 79.19 126 TYR A CA 1
ATOM 965 C C . TYR A 1 126 ? 14.512 0.728 -10.411 1.00 79.19 126 TYR A C 1
ATOM 967 O O . TYR A 1 126 ? 14.778 -0.419 -9.986 1.00 79.19 126 TYR A O 1
#